Protein AF-A0A497HUT9-F1 (afdb_monomer_lite)

Foldseek 3Di:
DDDDDQDPCLVVDDPDDDDDDDDPPPCPVVCCVPPNDDPFDWDQDPVRDIDGD

Radius of gyration: 12.54 Å; chains: 1; bounding box: 26×26×36 Å

pLDDT: mean 87.35, std 8.94, range [41.12, 96.06]

Secondary structure (DSSP, 8-state):
----PPPGGGGG--SS------STTSSHHHHHHHHS--S--EEE-TTS-EEE-

Structure (mmCIF, N/CA/C/O backbone):
data_AF-A0A497HUT9-F1
#
_entry.id   AF-A0A497HUT9-F1
#
loop_
_atom_site.group_PDB
_atom_site.id
_atom_site.type_symbol
_atom_site.label_atom_id
_atom_site.label_alt_id
_atom_site.label_comp_id
_atom_site.label_asym_id
_atom_site.label_entity_id
_atom_site.label_seq_id
_atom_site.pdbx_PDB_ins_code
_atom_site.Cartn_x
_atom_site.Cartn_y
_atom_site.Cartn_z
_atom_site.occupancy
_atom_site.B_iso_or_equiv
_atom_site.auth_seq_id
_atom_site.auth_comp_id
_atom_site.auth_asym_id
_atom_site.auth_atom_id
_atom_site.pdbx_PDB_model_num
ATOM 1 N N . MET A 1 1 ? 5.570 2.826 23.053 1.00 41.12 1 MET A N 1
ATOM 2 C CA . MET A 1 1 ? 4.181 2.561 22.617 1.00 41.12 1 MET A CA 1
ATOM 3 C C . MET A 1 1 ? 3.967 3.258 21.278 1.00 41.12 1 MET A C 1
ATOM 5 O O . MET A 1 1 ? 4.130 4.470 21.222 1.00 41.12 1 MET A O 1
ATOM 9 N N . LYS A 1 2 ? 3.743 2.523 20.180 1.00 67.44 2 LYS A N 1
ATOM 10 C CA . LYS A 1 2 ? 3.583 3.118 18.840 1.00 67.44 2 LYS A CA 1
ATOM 11 C C . LYS A 1 2 ? 2.099 3.443 18.652 1.00 67.44 2 LYS A C 1
ATOM 13 O O . LYS A 1 2 ? 1.287 2.526 18.636 1.00 67.44 2 LYS A O 1
ATOM 18 N N . LEU A 1 3 ? 1.737 4.725 18.591 1.00 79.38 3 LEU A N 1
ATOM 19 C CA . LEU A 1 3 ? 0.348 5.134 18.372 1.00 79.38 3 LEU A CA 1
ATOM 20 C C . LEU A 1 3 ? -0.054 4.749 16.939 1.00 79.38 3 LEU A C 1
ATOM 22 O O . LEU A 1 3 ? 0.476 5.306 15.979 1.00 79.38 3 LEU A O 1
ATOM 26 N N . VAL A 1 4 ? -0.962 3.786 16.795 1.00 81.75 4 VAL A N 1
ATOM 27 C CA . VAL A 1 4 ? -1.538 3.400 15.501 1.00 81.75 4 VAL A CA 1
ATOM 28 C C . VAL A 1 4 ? -2.934 4.000 15.414 1.00 81.75 4 VAL A C 1
ATOM 30 O O . VAL A 1 4 ? -3.834 3.610 16.152 1.00 81.75 4 VAL A O 1
ATOM 33 N N . VAL A 1 5 ? -3.110 4.972 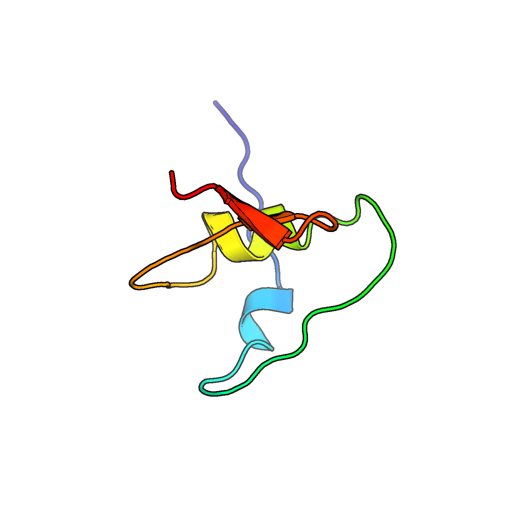14.519 1.00 83.50 5 VAL A N 1
ATOM 34 C CA . VAL A 1 5 ? -4.401 5.631 14.295 1.00 83.50 5 VAL A CA 1
ATOM 35 C C . VAL A 1 5 ? -5.137 4.903 13.178 1.00 83.50 5 VAL A C 1
ATOM 37 O O . VAL A 1 5 ? -4.644 4.824 12.052 1.00 83.50 5 VAL A O 1
ATOM 40 N N . LYS A 1 6 ? -6.326 4.375 13.484 1.00 82.81 6 LYS A N 1
ATOM 41 C CA . LYS A 1 6 ? -7.179 3.712 12.494 1.00 82.81 6 LYS A CA 1
ATOM 42 C C . LYS A 1 6 ? -7.697 4.748 11.491 1.00 82.81 6 LYS A C 1
ATOM 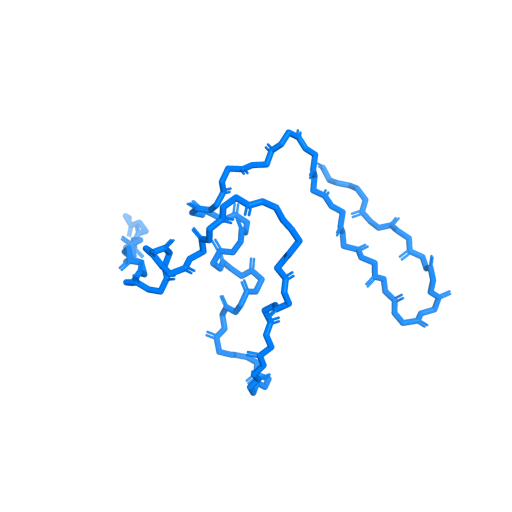44 O O . LYS A 1 6 ? -8.211 5.796 11.876 1.00 82.81 6 LYS A O 1
ATOM 49 N N . ARG A 1 7 ? -7.543 4.453 10.204 1.00 86.38 7 ARG A N 1
ATOM 50 C CA . ARG A 1 7 ? -7.921 5.331 9.086 1.00 86.38 7 ARG A CA 1
ATOM 51 C C . ARG A 1 7 ? -9.391 5.116 8.721 1.00 86.38 7 ARG A C 1
ATOM 53 O O . ARG A 1 7 ? -9.823 3.971 8.625 1.00 86.38 7 ARG A O 1
ATOM 60 N N . ARG A 1 8 ? -10.169 6.187 8.538 1.00 88.31 8 ARG A N 1
ATOM 61 C CA . ARG A 1 8 ? -11.615 6.094 8.237 1.00 88.31 8 ARG A CA 1
ATOM 62 C C . ARG A 1 8 ? -11.865 5.602 6.812 1.00 88.31 8 ARG A C 1
ATOM 64 O O . ARG A 1 8 ? -12.842 4.895 6.587 1.00 88.31 8 ARG A O 1
ATOM 71 N N . GLU A 1 9 ? -10.946 5.920 5.907 1.00 88.00 9 GLU A N 1
ATOM 72 C CA . GLU A 1 9 ? -10.975 5.589 4.481 1.00 88.00 9 GLU A CA 1
ATOM 73 C C . GLU A 1 9 ? -11.040 4.076 4.231 1.00 88.00 9 GLU A C 1
ATOM 75 O O . GLU A 1 9 ? -11.475 3.644 3.172 1.00 88.00 9 GLU A O 1
ATOM 80 N N . ILE A 1 10 ? -10.664 3.251 5.217 1.00 87.69 10 ILE A N 1
ATOM 81 C CA . ILE A 1 10 ? -10.760 1.792 5.099 1.00 87.69 10 ILE A CA 1
ATOM 82 C C . ILE A 1 10 ? -12.192 1.312 4.850 1.00 87.69 10 ILE A C 1
ATOM 84 O O . ILE A 1 10 ? -12.392 0.305 4.187 1.00 87.69 10 ILE A O 1
ATOM 88 N N . LYS A 1 11 ? -13.191 2.045 5.355 1.00 87.19 11 LYS A N 1
ATOM 89 C CA . LYS A 1 11 ? -14.608 1.690 5.200 1.00 87.19 11 LYS A CA 1
ATOM 90 C C . LYS A 1 11 ? -15.121 1.884 3.774 1.00 87.19 11 LYS A C 1
ATOM 92 O O . LYS A 1 11 ? -16.206 1.413 3.464 1.00 87.19 11 LYS A O 1
ATOM 97 N N . GLU A 1 12 ? -14.380 2.622 2.955 1.00 86.81 12 GLU A N 1
ATOM 98 C CA . GLU A 1 12 ? -14.736 2.918 1.567 1.00 86.81 12 GLU A CA 1
ATOM 99 C C . GLU A 1 12 ? -14.088 1.928 0.593 1.00 86.81 12 GLU A C 1
ATOM 101 O O . GLU A 1 12 ? -14.452 1.898 -0.580 1.00 86.81 12 GLU A O 1
ATOM 106 N N . LEU A 1 13 ? -13.141 1.107 1.062 1.00 86.31 13 LEU A N 1
ATOM 107 C CA . LEU A 1 13 ? -12.586 0.026 0.258 1.00 86.31 13 LEU A CA 1
ATOM 108 C C . LEU A 1 13 ? -13.592 -1.134 0.238 1.00 86.31 13 LEU A C 1
ATOM 110 O O . LEU A 1 13 ? -13.891 -1.721 1.276 1.00 86.31 13 LEU A O 1
ATOM 114 N N . ALA A 1 14 ? -14.131 -1.418 -0.945 1.00 80.94 14 ALA A N 1
ATOM 115 C CA . ALA A 1 14 ? -15.073 -2.506 -1.198 1.00 80.94 14 ALA A CA 1
ATOM 116 C C . ALA A 1 14 ? -14.358 -3.770 -1.705 1.00 80.94 14 ALA A C 1
ATOM 118 O O . ALA A 1 14 ? -13.171 -3.746 -2.009 1.00 80.94 14 ALA A O 1
ATOM 119 N N . GLU A 1 15 ? -15.079 -4.881 -1.821 1.00 80.44 15 GLU A N 1
ATOM 120 C CA . GLU A 1 15 ? -14.559 -6.077 -2.489 1.00 80.44 15 GLU A CA 1
ATOM 121 C C . GLU A 1 15 ? -14.442 -5.860 -4.010 1.00 80.44 15 GLU A C 1
ATOM 123 O O . GLU A 1 15 ? -15.194 -5.087 -4.608 1.00 80.44 15 GLU A O 1
ATOM 128 N N . GLY A 1 16 ? -13.498 -6.559 -4.646 1.00 85.00 16 GLY A N 1
ATOM 129 C CA . GLY A 1 16 ? -13.262 -6.495 -6.090 1.00 85.00 16 GLY A CA 1
ATOM 130 C C . GLY A 1 16 ? -12.104 -5.581 -6.498 1.00 85.00 16 GLY A C 1
ATOM 131 O O . GLY A 1 16 ? -11.149 -5.369 -5.750 1.00 85.00 16 GLY A O 1
ATOM 132 N N . TRP A 1 17 ? -12.155 -5.077 -7.733 1.00 89.88 17 TRP A N 1
ATOM 133 C CA . TRP A 1 17 ? -11.088 -4.252 -8.303 1.00 89.88 17 TRP A CA 1
ATOM 134 C C . TRP A 1 17 ? -11.194 -2.805 -7.818 1.00 89.88 17 TRP A C 1
ATOM 136 O O . TRP A 1 17 ? -12.146 -2.100 -8.149 1.00 89.88 17 TRP A O 1
ATOM 146 N N . ILE A 1 18 ? -10.186 -2.345 -7.074 1.00 89.62 18 ILE A N 1
ATOM 147 C CA . ILE A 1 18 ? -10.142 -0.990 -6.515 1.00 89.62 18 ILE A CA 1
ATOM 148 C C . ILE A 1 18 ? -8.932 -0.229 -7.056 1.00 89.62 18 ILE A C 1
ATOM 150 O O . ILE A 1 18 ? -7.799 -0.702 -6.976 1.00 89.62 18 ILE A O 1
ATOM 154 N N . LEU A 1 19 ? -9.155 1.004 -7.517 1.00 91.25 19 LEU A N 1
ATOM 155 C CA . LEU A 1 19 ? -8.087 1.961 -7.800 1.00 91.25 19 LEU A CA 1
ATOM 156 C C . LEU A 1 19 ? -7.973 2.979 -6.660 1.00 91.25 19 LEU A C 1
ATOM 158 O O . LEU A 1 19 ? -8.764 3.915 -6.563 1.00 91.25 19 LEU A O 1
ATOM 162 N N . LEU A 1 20 ? -6.951 2.837 -5.816 1.00 90.94 20 LEU A N 1
ATOM 163 C CA . LEU A 1 20 ? -6.658 3.794 -4.748 1.00 90.94 20 LEU A CA 1
ATOM 164 C C . LEU A 1 20 ? -5.564 4.785 -5.181 1.00 90.94 20 LEU A C 1
ATOM 166 O O . LEU A 1 20 ? -4.388 4.434 -5.266 1.00 90.94 20 LEU A O 1
ATOM 170 N N . TYR A 1 21 ? -5.921 6.054 -5.385 1.00 93.00 21 TYR A N 1
ATOM 171 C CA . TYR A 1 21 ? -5.002 7.099 -5.862 1.00 93.00 21 TYR A CA 1
ATOM 172 C C . TYR A 1 21 ? -5.025 8.365 -4.987 1.00 93.00 21 TYR A C 1
ATOM 174 O O . TYR A 1 21 ? -5.829 8.511 -4.073 1.00 93.00 21 TYR A O 1
ATOM 182 N N . GLY A 1 22 ? -4.065 9.275 -5.197 1.00 91.19 22 GLY A N 1
ATOM 183 C CA . GLY A 1 22 ? -3.998 10.563 -4.490 1.00 91.19 22 GLY A CA 1
ATOM 184 C C . GLY A 1 22 ? -2.577 11.118 -4.349 1.00 91.19 22 GLY A C 1
ATOM 185 O O . GLY A 1 22 ? -1.610 10.502 -4.803 1.00 91.19 22 GLY A O 1
ATOM 186 N N . ARG A 1 23 ? -2.414 12.246 -3.642 1.00 94.44 23 ARG A N 1
ATOM 187 C CA . ARG A 1 23 ? -1.118 12.948 -3.490 1.00 94.44 23 ARG A CA 1
ATOM 188 C C . ARG A 1 23 ? 0.003 12.091 -2.886 1.00 94.44 23 ARG A C 1
ATOM 190 O O . ARG A 1 23 ? -0.231 11.149 -2.126 1.00 94.44 23 ARG A O 1
ATOM 197 N N . ARG A 1 24 ? 1.256 12.432 -3.204 1.00 93.44 24 ARG A N 1
ATOM 198 C C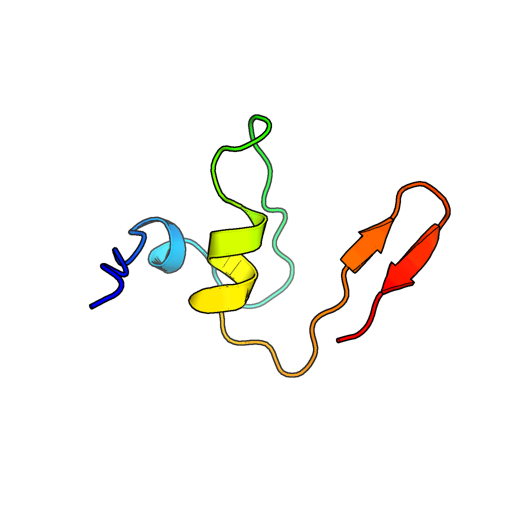A . ARG A 1 24 ? 2.446 11.770 -2.642 1.00 93.44 24 ARG A CA 1
ATOM 199 C C . ARG A 1 24 ? 2.471 11.917 -1.113 1.00 93.44 24 ARG A C 1
ATOM 201 O O . ARG A 1 24 ? 2.103 12.964 -0.597 1.00 93.44 24 ARG A O 1
ATOM 208 N N . LYS A 1 25 ? 2.935 10.879 -0.403 1.00 91.12 25 LYS A N 1
ATOM 209 C CA . LYS A 1 25 ? 3.135 10.854 1.066 1.00 91.12 25 LYS A CA 1
ATOM 210 C C . LYS A 1 25 ? 1.876 10.962 1.952 1.00 91.12 25 LYS A C 1
ATOM 212 O O . LYS A 1 25 ? 2.012 11.103 3.156 1.00 91.12 25 LYS A 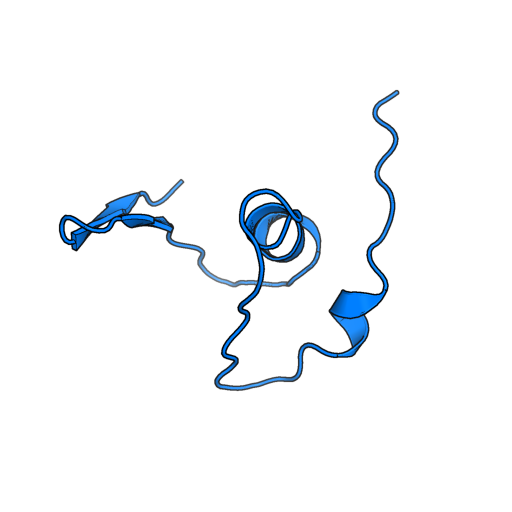O 1
ATOM 217 N N . VAL A 1 26 ? 0.666 10.789 1.414 1.00 92.38 26 VAL A N 1
ATOM 218 C CA . VAL A 1 26 ? -0.587 10.799 2.215 1.00 92.38 26 VAL A CA 1
ATOM 219 C C . VAL A 1 26 ? -0.923 9.468 2.915 1.00 92.38 26 VAL A C 1
ATOM 221 O O . VAL A 1 26 ? -2.014 9.309 3.455 1.00 92.38 26 VAL A O 1
ATOM 224 N N . GLY A 1 27 ? -0.022 8.481 2.867 1.00 90.81 27 GLY A N 1
ATOM 225 C CA . GLY A 1 27 ? -0.195 7.212 3.585 1.00 90.81 27 GLY A CA 1
ATOM 226 C C . GLY A 1 27 ? -1.050 6.145 2.889 1.00 90.81 27 GLY A C 1
ATOM 227 O O . GLY A 1 27 ? -1.533 5.249 3.567 1.00 90.81 27 GLY A O 1
ATOM 228 N N . LYS A 1 28 ? -1.226 6.183 1.559 1.00 92.75 28 LYS A N 1
ATOM 229 C CA . LYS A 1 28 ? -1.969 5.137 0.813 1.00 92.75 28 LYS A CA 1
ATOM 230 C C . LYS A 1 28 ? -1.380 3.736 0.999 1.00 92.75 28 LYS A C 1
ATOM 232 O O . LYS A 1 28 ? -2.084 2.831 1.418 1.00 92.75 28 LYS A O 1
ATOM 237 N N . SER A 1 29 ? -0.073 3.580 0.785 1.00 91.19 29 SER A N 1
ATOM 238 C CA . SER A 1 29 ? 0.605 2.296 1.006 1.00 91.19 29 SER A CA 1
ATOM 239 C C . SER A 1 29 ? 0.555 1.872 2.476 1.00 91.19 29 SER A C 1
ATOM 241 O O . SER A 1 29 ? 0.445 0.693 2.771 1.00 91.19 29 SER A O 1
ATOM 243 N N . TYR A 1 30 ? 0.594 2.829 3.412 1.00 91.19 30 TYR A N 1
ATOM 244 C CA . TYR A 1 30 ? 0.431 2.538 4.839 1.00 91.19 30 TYR A CA 1
ATOM 245 C C . TYR A 1 30 ? -0.982 2.026 5.155 1.00 91.19 30 TYR A C 1
ATOM 247 O O . TYR A 1 30 ? -1.116 1.082 5.929 1.00 91.19 30 TYR A O 1
ATOM 255 N N . LEU A 1 31 ? -2.012 2.611 4.533 1.00 91.62 31 LEU A N 1
ATOM 256 C CA . LEU A 1 31 ? -3.401 2.180 4.673 1.00 91.62 31 LEU A CA 1
ATOM 257 C C . LEU A 1 31 ? -3.571 0.714 4.259 1.00 91.62 31 LEU A C 1
ATOM 259 O O . LEU A 1 31 ? -4.045 -0.079 5.065 1.00 91.62 31 LEU A O 1
ATOM 263 N N . LEU A 1 32 ? -3.139 0.372 3.041 1.00 90.50 32 LEU A N 1
ATOM 264 C CA . LEU A 1 32 ? -3.260 -0.985 2.502 1.00 90.50 32 LEU A CA 1
ATOM 265 C C . LEU A 1 32 ? -2.475 -1.990 3.355 1.00 90.50 32 LEU A C 1
ATOM 267 O O . LEU A 1 32 ? -3.059 -2.922 3.889 1.00 90.50 32 LEU A O 1
ATOM 271 N N . LYS A 1 33 ? -1.190 -1.717 3.620 1.00 89.19 33 LYS A N 1
ATOM 272 C CA . LYS A 1 33 ? -0.306 -2.633 4.363 1.00 89.19 33 LYS A CA 1
ATOM 273 C C . LYS A 1 33 ? -0.741 -2.948 5.797 1.00 89.19 33 LYS A C 1
ATOM 275 O O . LYS A 1 33 ? -0.310 -3.961 6.330 1.00 89.19 33 LYS A O 1
ATOM 280 N N . ASN A 1 34 ? -1.480 -2.059 6.465 1.00 88.81 34 ASN A N 1
ATOM 281 C CA . ASN A 1 34 ? -1.769 -2.208 7.901 1.00 88.81 34 ASN A CA 1
ATOM 282 C C . ASN A 1 34 ? -3.249 -2.425 8.217 1.00 88.81 34 ASN A C 1
ATOM 284 O O . ASN A 1 34 ? -3.559 -2.872 9.319 1.00 88.81 34 ASN A O 1
ATOM 288 N N . PHE A 1 35 ? -4.160 -2.045 7.320 1.00 90.31 35 PHE A N 1
ATOM 289 C CA . PHE A 1 35 ? -5.589 -2.024 7.634 1.00 90.31 35 PHE A CA 1
ATOM 290 C C . PHE A 1 35 ? -6.467 -2.739 6.614 1.00 90.31 35 PHE A C 1
ATOM 292 O O . PHE A 1 35 ? -7.621 -3.002 6.946 1.00 90.31 35 PHE A O 1
ATOM 299 N N . PHE A 1 36 ? -5.969 -3.032 5.412 1.00 88.88 36 PHE A N 1
ATOM 300 C CA . PHE A 1 36 ? -6.711 -3.813 4.431 1.00 88.88 36 PHE A CA 1
ATOM 301 C C . PH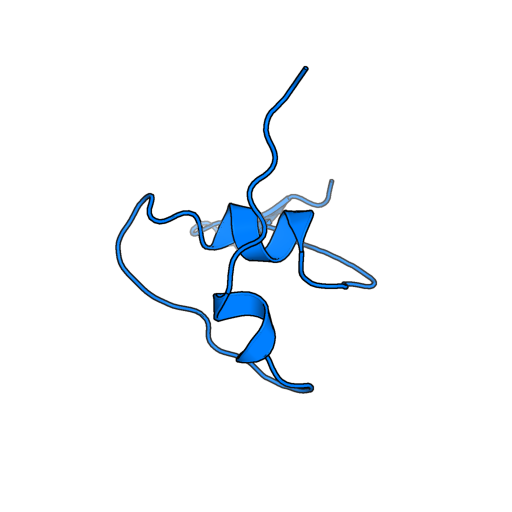E A 1 36 ? -6.227 -5.261 4.460 1.00 88.88 36 PHE A C 1
ATOM 303 O O . PHE A 1 36 ? -5.030 -5.522 4.574 1.00 88.88 36 PHE A O 1
ATOM 310 N N . GLN A 1 37 ? -7.169 -6.198 4.418 1.00 87.88 37 GLN A N 1
ATOM 311 C CA . GLN A 1 37 ? -6.849 -7.616 4.442 1.00 87.88 37 GLN A CA 1
ATOM 312 C C . GLN A 1 37 ? -6.484 -8.070 3.031 1.00 87.88 37 GLN A C 1
ATOM 314 O O . GLN A 1 37 ? -7.235 -7.853 2.084 1.00 87.88 37 GLN A O 1
ATOM 319 N N . HIS A 1 38 ? -5.319 -8.687 2.908 1.00 87.19 38 HIS A N 1
ATOM 320 C CA . HIS A 1 38 ? -4.808 -9.238 1.664 1.00 87.19 38 HIS A CA 1
ATOM 321 C C . HIS A 1 38 ? -4.326 -10.660 1.943 1.00 87.19 38 HIS A C 1
ATOM 323 O O . HIS A 1 38 ? -3.735 -10.888 3.000 1.00 87.19 38 HIS A O 1
ATOM 329 N N . ASP A 1 39 ? -4.544 -11.583 1.009 1.00 90.56 39 ASP A N 1
ATOM 330 C CA . ASP A 1 39 ? -3.883 -12.894 1.047 1.00 90.56 39 ASP A CA 1
ATOM 331 C C . ASP A 1 39 ? -2.399 -12.74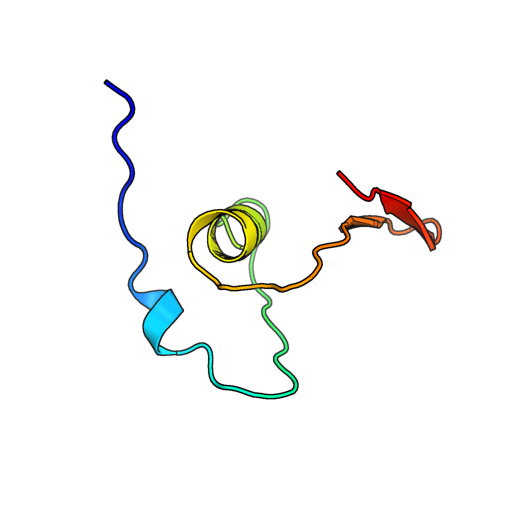1 0.688 1.00 90.56 39 ASP A C 1
ATOM 333 O O . ASP A 1 39 ? -1.524 -13.264 1.368 1.00 90.56 39 ASP A O 1
ATOM 337 N N . GLU A 1 40 ? -2.125 -11.934 -0.338 1.00 90.00 40 GLU A N 1
ATOM 338 C CA . GLU A 1 40 ? -0.792 -11.631 -0.851 1.00 90.00 40 GLU A CA 1
ATOM 339 C C . GLU A 1 40 ? -0.675 -10.128 -1.144 1.00 90.00 40 GLU A C 1
ATOM 341 O O . GLU A 1 40 ? -1.622 -9.496 -1.624 1.00 90.00 40 GLU A O 1
ATOM 346 N N . TYR A 1 41 ? 0.492 -9.536 -0.871 1.00 90.00 41 TYR A N 1
ATOM 347 C CA . TYR A 1 41 ? 0.760 -8.119 -1.126 1.00 90.00 41 TYR A CA 1
ATOM 348 C C . TYR A 1 41 ? 2.109 -7.944 -1.827 1.00 90.00 41 TYR A C 1
ATOM 350 O O . TYR A 1 41 ? 3.151 -8.358 -1.320 1.00 90.00 41 TYR A O 1
ATOM 358 N N . TYR A 1 42 ? 2.094 -7.236 -2.957 1.00 92.00 42 TYR A N 1
ATOM 359 C CA . TYR A 1 42 ? 3.276 -6.979 -3.776 1.00 92.00 42 TYR A CA 1
ATOM 360 C C . TYR A 1 42 ? 3.458 -5.478 -4.004 1.00 92.00 42 TYR A C 1
ATOM 362 O O . TYR A 1 42 ? 2.527 -4.788 -4.422 1.00 92.00 42 TYR A O 1
ATOM 370 N N . ASP A 1 43 ? 4.669 -4.965 -3.774 1.00 91.56 43 ASP A N 1
ATOM 371 C CA . ASP A 1 43 ? 5.044 -3.638 -4.263 1.00 91.56 43 ASP A CA 1
ATOM 372 C C . ASP A 1 43 ? 5.616 -3.793 -5.683 1.00 91.56 43 ASP A C 1
ATOM 374 O O . ASP A 1 43 ? 6.677 -4.387 -5.870 1.00 91.56 43 ASP A O 1
ATOM 378 N N . VAL A 1 44 ? 4.915 -3.258 -6.684 1.00 92.25 44 VAL A N 1
ATOM 379 C CA . VAL A 1 44 ? 5.393 -3.212 -8.075 1.00 92.25 44 VAL A CA 1
ATOM 380 C C . VAL A 1 44 ? 6.020 -1.846 -8.330 1.00 92.25 44 VAL A C 1
ATOM 382 O O . VAL A 1 44 ? 5.373 -0.811 -8.146 1.00 92.25 44 VAL A O 1
ATOM 385 N N . LEU A 1 45 ? 7.291 -1.836 -8.718 1.00 92.19 45 LEU A N 1
ATOM 386 C CA . LEU A 1 45 ? 8.043 -0.620 -9.002 1.00 92.19 45 LEU A CA 1
ATOM 387 C C . LEU A 1 45 ? 7.858 -0.169 -10.456 1.00 92.19 45 LEU A C 1
ATOM 389 O O . LEU A 1 45 ? 7.406 -0.915 -11.322 1.00 92.19 45 LEU A O 1
ATOM 393 N N . ASN A 1 46 ? 8.234 1.081 -10.736 1.00 91.69 46 ASN A N 1
ATOM 394 C CA . ASN A 1 46 ? 8.106 1.666 -12.075 1.00 91.69 46 ASN A CA 1
ATOM 395 C C . ASN A 1 46 ? 8.969 0.961 -13.134 1.00 91.69 46 ASN A C 1
ATOM 397 O O . ASN A 1 46 ? 8.669 1.070 -14.318 1.00 91.69 46 ASN A O 1
ATOM 401 N N . ASP A 1 47 ? 10.039 0.278 -12.724 1.00 96.06 47 ASP A N 1
ATOM 402 C CA . ASP A 1 47 ? 10.891 -0.532 -13.602 1.00 96.06 47 ASP A CA 1
ATOM 403 C C . ASP A 1 47 ? 10.323 -1.943 -13.849 1.00 96.06 47 ASP A C 1
ATOM 405 O O . ASP A 1 47 ? 10.951 -2.753 -14.525 1.00 96.06 47 ASP A O 1
ATOM 409 N N . GLY A 1 48 ? 9.136 -2.242 -13.311 1.00 93.06 48 GLY A N 1
ATOM 410 C CA . GLY A 1 48 ? 8.482 -3.543 -13.413 1.00 93.06 48 GLY A CA 1
ATOM 411 C C . GLY A 1 48 ? 9.001 -4.579 -12.418 1.00 93.06 48 GLY A C 1
ATOM 412 O O . GLY A 1 48 ? 8.494 -5.700 -12.401 1.00 93.06 48 GLY A O 1
ATOM 413 N N . SER A 1 49 ? 9.976 -4.234 -11.573 1.00 95.94 49 SER A N 1
ATOM 414 C CA . SER A 1 49 ? 10.421 -5.142 -10.521 1.00 95.94 49 SER A CA 1
ATOM 415 C C . SER A 1 49 ? 9.347 -5.301 -9.439 1.00 95.94 49 SER A C 1
ATOM 417 O O . SER A 1 49 ? 8.600 -4.372 -9.120 1.00 95.94 49 SER A O 1
ATOM 419 N N . ILE A 1 50 ? 9.256 -6.513 -8.888 1.00 95.00 50 ILE A N 1
ATOM 420 C CA . ILE A 1 50 ? 8.284 -6.877 -7.856 1.00 95.00 50 ILE A CA 1
ATOM 421 C C . ILE A 1 50 ? 9.035 -7.116 -6.555 1.00 95.00 50 ILE A C 1
ATOM 423 O O . ILE A 1 50 ? 9.945 -7.943 -6.495 1.00 95.00 50 ILE A O 1
ATOM 427 N N . TRP A 1 51 ? 8.642 -6.405 -5.505 1.00 89.75 51 TRP A N 1
ATOM 428 C CA . TRP A 1 51 ? 9.114 -6.645 -4.149 1.00 89.75 51 TRP A CA 1
ATOM 429 C C . TRP A 1 51 ? 8.003 -7.348 -3.368 1.00 89.75 51 TRP A C 1
ATOM 431 O O . TRP A 1 51 ? 7.020 -6.726 -2.958 1.00 89.75 51 TRP A O 1
ATOM 441 N N . ALA A 1 52 ? 8.167 -8.657 -3.190 1.00 77.44 52 ALA A N 1
ATOM 442 C CA . ALA A 1 52 ? 7.391 -9.464 -2.254 1.00 77.44 52 ALA A CA 1
ATOM 443 C C . ALA A 1 52 ? 8.120 -9.461 -0.903 1.00 77.44 52 ALA A C 1
ATOM 445 O O . ALA A 1 52 ? 9.350 -9.575 -0.875 1.00 77.44 52 ALA A O 1
ATOM 446 N N . LYS A 1 53 ? 7.395 -9.276 0.200 1.00 61.41 53 LYS A N 1
ATOM 447 C CA . LYS A 1 53 ? 7.977 -9.211 1.544 1.00 61.41 53 LYS A CA 1
ATOM 448 C C . LYS A 1 53 ? 7.351 -10.238 2.463 1.00 61.41 53 LYS A C 1
ATOM 450 O O . LYS A 1 53 ? 6.120 -10.396 2.361 1.00 61.41 53 LYS A O 1
#

Sequence (53 aa):
MKLVVKRREIKELAEGWILLYGRRKVGKSYLLKNFFQHDEYYDVLNDGSIWAK